Protein AF-A0A845DYH8-F1 (afdb_monomer)

Secondary structure (DSSP, 8-state):
-THHHHHHHHHHHHHHHHHHHHHHHHHHHHHHHHH--GGGHHHHHHHHHHHHHHHHHHHHHTT-HHHHHHHHHHHHHHHHHHHHHHH-

Structure (mmCIF, N/CA/C/O backbone):
data_AF-A0A845DYH8-F1
#
_entry.id   AF-A0A845DYH8-F1
#
loop_
_atom_site.group_PDB
_atom_site.id
_atom_site.type_symbol
_atom_site.label_atom_id
_atom_site.label_alt_id
_atom_site.label_comp_id
_atom_site.label_asym_id
_atom_site.label_entity_id
_atom_site.label_seq_id
_atom_site.pdbx_PDB_ins_code
_atom_site.Cartn_x
_atom_site.Cartn_y
_atom_site.Cartn_z
_atom_site.occupancy
_atom_site.B_iso_or_equiv
_atom_site.a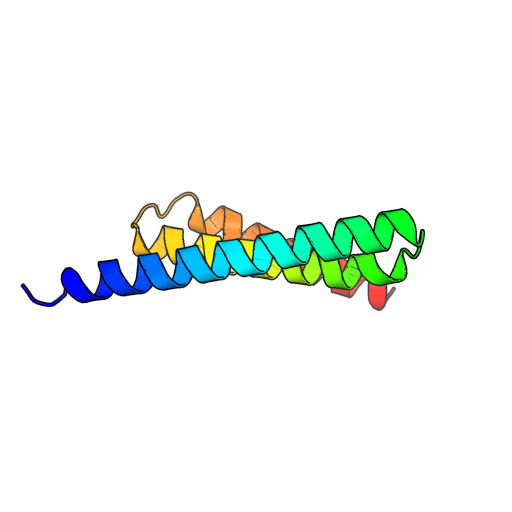uth_seq_id
_atom_site.auth_comp_id
_atom_site.auth_asym_id
_atom_site.auth_atom_id
_atom_site.pdbx_PDB_model_num
ATOM 1 N N . MET A 1 1 ? -22.356 5.554 23.930 1.00 53.03 1 MET A N 1
ATOM 2 C CA . MET A 1 1 ? -21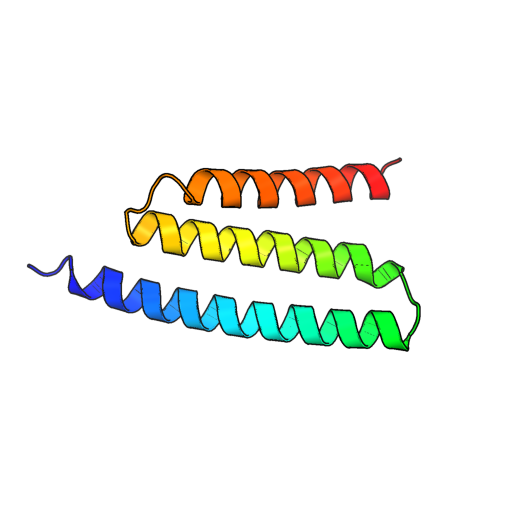.599 4.388 23.416 1.00 53.03 1 MET A CA 1
ATOM 3 C C . MET A 1 1 ? -21.573 4.350 21.875 1.00 53.03 1 MET A C 1
ATOM 5 O O . MET A 1 1 ? -21.317 3.298 21.310 1.00 53.03 1 MET A O 1
ATOM 9 N N . GLU A 1 2 ? -21.725 5.497 21.195 1.00 56.03 2 GLU A N 1
ATOM 10 C CA . GLU A 1 2 ? -21.795 5.611 19.721 1.00 56.03 2 GLU A CA 1
ATOM 11 C C . GLU A 1 2 ? -20.444 5.364 19.014 1.00 56.03 2 GLU A C 1
ATOM 13 O O . GLU A 1 2 ? -20.366 4.664 18.004 1.00 56.03 2 GLU A O 1
ATOM 18 N N . TRP A 1 3 ? -19.354 5.856 19.620 1.00 55.12 3 TRP A N 1
ATOM 19 C CA . TRP A 1 3 ? -17.991 5.895 19.064 1.00 55.12 3 TRP A CA 1
ATOM 20 C C . TRP A 1 3 ? -17.364 4.536 18.707 1.00 55.12 3 TRP A C 1
ATOM 22 O O . TRP A 1 3 ? -16.361 4.492 18.001 1.00 55.12 3 TRP A O 1
ATOM 32 N N . ARG A 1 4 ? -17.905 3.414 19.207 1.00 57.41 4 ARG A N 1
ATOM 33 C CA . ARG A 1 4 ? -17.379 2.064 18.920 1.00 57.41 4 ARG A CA 1
ATOM 34 C C . ARG A 1 4 ? -17.972 1.448 17.645 1.00 57.41 4 ARG A C 1
ATOM 36 O O . ARG A 1 4 ? -17.388 0.511 17.112 1.00 57.41 4 ARG A O 1
ATOM 43 N N . SER A 1 5 ? -19.105 1.957 17.155 1.00 60.19 5 SER A N 1
ATOM 44 C CA . SER A 1 5 ? -19.738 1.440 15.932 1.00 60.19 5 SER A CA 1
ATOM 45 C C . SER A 1 5 ? -19.075 1.983 14.658 1.00 60.19 5 SER A C 1
ATOM 47 O O . SER A 1 5 ? -18.839 1.225 13.716 1.00 60.19 5 SER A O 1
ATOM 49 N N . GLU A 1 6 ? -18.682 3.262 14.656 1.00 64.50 6 GLU A N 1
ATOM 50 C CA . GLU A 1 6 ? -18.070 3.923 13.496 1.00 64.50 6 GLU A CA 1
ATOM 51 C C . GLU A 1 6 ? -16.671 3.389 13.167 1.00 64.50 6 GLU A C 1
ATOM 53 O O . GLU A 1 6 ? -16.348 3.188 11.995 1.00 64.50 6 GLU A O 1
ATOM 58 N N . THR A 1 7 ? -15.854 3.090 14.181 1.00 70.75 7 THR A N 1
ATOM 59 C CA . THR A 1 7 ? -14.504 2.530 13.978 1.00 70.75 7 THR A CA 1
ATOM 60 C C . THR A 1 7 ? -14.550 1.129 13.371 1.00 70.75 7 THR A C 1
ATOM 62 O O . THR A 1 7 ? -13.723 0.774 12.534 1.00 70.75 7 THR A O 1
ATOM 65 N N . GLY A 1 8 ? -15.565 0.331 13.719 1.00 71.25 8 GLY A N 1
ATOM 66 C CA . GLY A 1 8 ? -15.778 -0.985 13.115 1.00 71.25 8 GLY A CA 1
ATOM 67 C C . GLY A 1 8 ? -16.114 -0.906 11.623 1.00 71.25 8 GLY A C 1
ATOM 68 O O . GLY A 1 8 ? -15.645 -1.728 10.837 1.00 71.25 8 GLY A O 1
ATOM 69 N N . LEU A 1 9 ? -16.897 0.093 11.211 1.00 78.88 9 LEU A N 1
ATOM 70 C CA . LEU A 1 9 ? -17.297 0.295 9.814 1.00 78.88 9 LEU A CA 1
ATOM 71 C C . LEU A 1 9 ? -16.124 0.793 8.959 1.00 78.88 9 LEU A C 1
ATOM 73 O O . LEU A 1 9 ? -15.882 0.267 7.871 1.00 78.88 9 LEU A O 1
ATOM 77 N N . ARG A 1 10 ? -15.343 1.734 9.496 1.00 79.38 10 ARG A N 1
ATOM 78 C CA . ARG A 1 10 ? -14.110 2.242 8.886 1.00 79.38 10 ARG A CA 1
ATOM 79 C C . ARG A 1 10 ? -13.095 1.127 8.639 1.00 79.38 10 ARG A C 1
ATOM 81 O O . ARG A 1 10 ? -12.699 0.921 7.496 1.00 79.38 10 ARG A O 1
ATOM 88 N N . LEU A 1 11 ? -12.784 0.310 9.645 1.00 79.50 11 LEU A N 1
ATOM 89 C CA . LEU A 1 11 ? -11.858 -0.823 9.503 1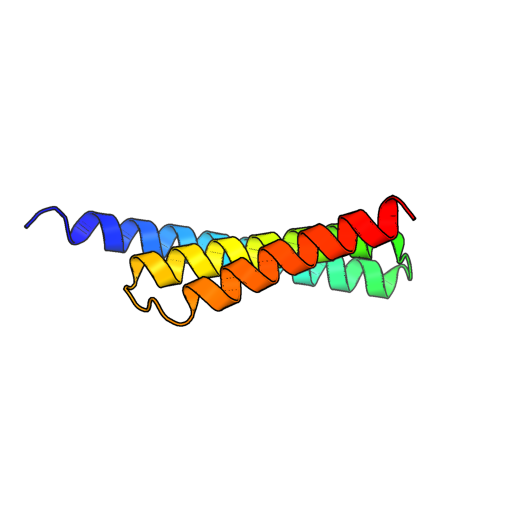.00 79.50 11 LEU A CA 1
ATOM 90 C C . LEU A 1 11 ? -12.260 -1.800 8.387 1.00 79.50 11 LEU A C 1
ATOM 92 O O . LEU A 1 11 ? -11.404 -2.279 7.636 1.00 79.50 11 LEU A O 1
ATOM 96 N N . ARG A 1 12 ? -13.562 -2.081 8.240 1.00 82.88 12 ARG A N 1
ATOM 97 C CA . ARG A 1 12 ? -14.073 -2.939 7.158 1.00 82.88 12 ARG A CA 1
ATOM 98 C C . ARG A 1 12 ? -13.835 -2.307 5.788 1.00 82.88 12 ARG A C 1
ATOM 100 O O . ARG A 1 12 ? -13.361 -2.998 4.890 1.00 82.88 12 ARG A O 1
ATOM 107 N N . ILE A 1 13 ? -14.092 -1.007 5.646 1.00 85.94 13 ILE A N 1
ATOM 108 C CA . ILE A 1 13 ? -13.850 -0.263 4.402 1.00 85.94 13 ILE A CA 1
ATOM 109 C C . ILE A 1 13 ? -12.354 -0.266 4.055 1.00 85.94 13 ILE A C 1
ATOM 111 O O . ILE A 1 13 ? -11.994 -0.623 2.934 1.00 85.94 13 ILE A O 1
ATOM 115 N N . LEU A 1 14 ? -11.470 0.042 5.011 1.00 85.94 14 LEU A N 1
ATOM 116 C CA . LEU A 1 14 ? -10.023 0.026 4.770 1.00 85.94 14 LEU A CA 1
ATOM 117 C C . LEU A 1 14 ? -9.504 -1.376 4.408 1.00 85.94 14 LEU A C 1
ATOM 119 O O . LEU A 1 14 ? -8.627 -1.508 3.556 1.00 85.94 14 LEU A O 1
ATOM 123 N N . THR A 1 15 ? -10.061 -2.432 5.007 1.00 84.31 15 THR A N 1
ATOM 124 C CA . THR A 1 15 ? -9.690 -3.821 4.687 1.00 84.31 15 THR A CA 1
ATOM 125 C C . THR A 1 15 ? -10.079 -4.194 3.253 1.00 84.31 15 THR A C 1
ATOM 127 O O . THR A 1 15 ? -9.291 -4.826 2.549 1.00 84.31 15 THR A O 1
ATOM 130 N N . ILE A 1 16 ? -11.257 -3.762 2.790 1.00 89.25 16 ILE A N 1
ATOM 131 C CA . ILE A 1 16 ? -11.701 -3.958 1.401 1.00 89.25 16 ILE A CA 1
ATOM 132 C C . ILE A 1 16 ? -10.790 -3.189 0.437 1.00 89.25 16 ILE A C 1
ATOM 134 O O . ILE A 1 16 ? -10.331 -3.748 -0.556 1.00 89.25 16 ILE A O 1
ATOM 138 N N . ILE A 1 17 ? -10.467 -1.933 0.757 1.00 88.50 17 ILE A N 1
ATOM 139 C CA . ILE A 1 17 ? -9.559 -1.102 -0.044 1.00 88.50 17 ILE A CA 1
ATOM 140 C C . ILE A 1 17 ? -8.174 -1.756 -0.146 1.00 88.50 17 ILE A C 1
ATOM 142 O O . ILE A 1 17 ? -7.638 -1.883 -1.246 1.00 88.50 17 ILE A O 1
ATOM 146 N N . ARG A 1 18 ? -7.618 -2.247 0.970 1.00 87.25 18 ARG A N 1
ATOM 147 C CA . ARG A 1 18 ? -6.345 -2.985 0.987 1.00 87.25 18 ARG A CA 1
ATOM 148 C C . ARG A 1 18 ? -6.382 -4.204 0.065 1.00 87.25 18 ARG A C 1
ATOM 150 O O . ARG A 1 18 ? -5.410 -4.449 -0.646 1.00 87.25 18 ARG A O 1
ATOM 157 N N . PHE A 1 19 ? -7.483 -4.955 0.070 1.00 89.06 19 PHE A N 1
ATOM 158 C CA . PHE A 1 19 ? -7.642 -6.125 -0.791 1.00 89.06 19 PHE A CA 1
ATOM 159 C C . PHE A 1 19 ? -7.652 -5.744 -2.278 1.00 89.06 19 PHE A C 1
ATOM 161 O O . PHE A 1 19 ? -6.921 -6.342 -3.063 1.00 89.06 19 PHE A O 1
ATOM 168 N N . ILE A 1 20 ? -8.403 -4.703 -2.653 1.00 91.69 20 ILE A N 1
ATOM 169 C CA . ILE A 1 20 ? -8.475 -4.207 -4.038 1.00 91.69 20 ILE A CA 1
ATOM 170 C C . ILE A 1 20 ? -7.102 -3.721 -4.521 1.00 91.69 20 ILE A C 1
ATOM 172 O O . ILE A 1 20 ? -6.666 -4.093 -5.609 1.00 91.69 20 ILE A O 1
ATOM 176 N N . ILE A 1 21 ? -6.390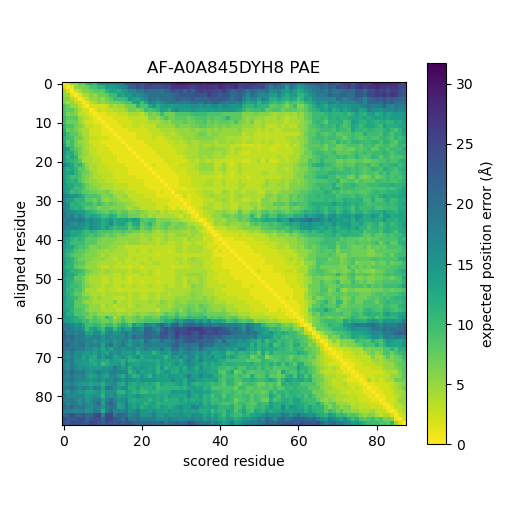 -2.936 -3.703 1.00 87.44 21 ILE A N 1
ATOM 177 C CA . ILE A 1 21 ? -5.045 -2.446 -4.045 1.00 87.44 21 ILE A CA 1
ATOM 178 C C . ILE A 1 21 ? -4.074 -3.620 -4.199 1.00 87.44 21 ILE A C 1
ATOM 180 O O . ILE A 1 21 ? -3.299 -3.647 -5.149 1.00 87.44 21 ILE A O 1
ATOM 184 N N . GLY A 1 22 ? -4.129 -4.615 -3.308 1.00 87.00 22 GLY A N 1
ATOM 185 C CA . GLY A 1 22 ? -3.278 -5.803 -3.405 1.00 87.00 22 GLY A CA 1
ATOM 186 C C . GLY A 1 22 ? -3.503 -6.577 -4.704 1.00 87.00 22 GLY A C 1
ATOM 187 O O . GLY A 1 22 ? -2.547 -6.987 -5.356 1.00 87.00 22 GLY A O 1
ATOM 188 N N . LEU A 1 23 ? -4.761 -6.710 -5.123 1.00 91.94 23 LEU A N 1
ATOM 189 C CA . LEU A 1 23 ? -5.132 -7.384 -6.367 1.00 91.94 23 LEU A CA 1
ATOM 190 C C . LEU A 1 23 ? -4.617 -6.620 -7.602 1.00 91.94 23 LEU A C 1
ATOM 192 O O . LEU A 1 23 ? -4.113 -7.236 -8.545 1.00 91.94 23 LEU A O 1
ATOM 196 N N . LEU A 1 24 ? -4.655 -5.284 -7.566 1.00 89.62 24 LEU A N 1
ATOM 197 C CA . LEU A 1 24 ? -4.061 -4.428 -8.598 1.00 89.62 24 LEU A CA 1
ATOM 198 C C . LEU A 1 24 ? -2.535 -4.570 -8.658 1.00 89.62 24 LEU A C 1
ATOM 200 O O . LEU A 1 24 ? -1.993 -4.727 -9.749 1.00 89.62 24 LEU A O 1
ATOM 204 N N . VAL A 1 25 ? -1.849 -4.589 -7.509 1.00 86.81 25 VAL A N 1
ATOM 205 C CA . VAL A 1 25 ? -0.389 -4.787 -7.437 1.00 86.81 25 VAL A CA 1
ATOM 206 C C . VAL A 1 25 ? 0.015 -6.128 -8.049 1.00 86.81 25 VAL A C 1
ATOM 208 O O . VAL A 1 25 ? 0.943 -6.175 -8.853 1.00 86.81 25 VAL A O 1
ATOM 211 N N . ILE A 1 26 ? -0.696 -7.209 -7.716 1.00 88.81 26 ILE A N 1
ATOM 212 C CA . ILE A 1 26 ? -0.418 -8.545 -8.266 1.00 88.81 26 ILE A CA 1
ATOM 213 C C . ILE A 1 26 ? -0.646 -8.563 -9.781 1.00 88.81 26 ILE A C 1
ATOM 215 O O . ILE A 1 26 ? 0.170 -9.109 -10.520 1.00 88.81 26 ILE A O 1
ATOM 219 N N . SER A 1 27 ? -1.716 -7.922 -10.254 1.00 89.56 27 SER A N 1
ATOM 220 C CA . SER A 1 27 ? -2.031 -7.846 -11.685 1.00 89.56 27 SER A CA 1
ATOM 221 C C . SER A 1 27 ? -0.975 -7.052 -12.464 1.00 89.56 27 SER A C 1
ATOM 223 O O . SER A 1 27 ? -0.520 -7.506 -13.512 1.00 89.56 27 SER A O 1
ATOM 225 N N . LEU A 1 28 ? -0.527 -5.906 -11.934 1.00 84.88 28 LEU A N 1
ATOM 226 C CA . LEU A 1 28 ? 0.567 -5.121 -12.520 1.00 84.88 28 LEU A CA 1
ATOM 227 C C . LEU A 1 28 ? 1.894 -5.886 -12.499 1.00 84.88 28 LEU A C 1
ATOM 229 O O . LEU A 1 28 ? 2.656 -5.801 -13.458 1.00 84.88 28 LEU A O 1
ATOM 233 N N . SER A 1 29 ? 2.162 -6.640 -11.432 1.00 84.00 29 SER A N 1
ATOM 234 C CA . SER A 1 29 ? 3.361 -7.474 -11.328 1.00 84.00 29 SER A CA 1
ATOM 235 C C . SER A 1 29 ? 3.361 -8.598 -12.354 1.00 84.00 29 SER A C 1
ATOM 237 O O . SER A 1 29 ? 4.364 -8.783 -13.041 1.00 84.00 29 SER A O 1
ATOM 239 N N . GLY A 1 30 ? 2.226 -9.277 -12.539 1.00 87.56 30 GLY A N 1
ATOM 240 C CA . GLY A 1 30 ? 2.063 -10.269 -13.598 1.00 87.56 30 GLY A CA 1
ATOM 241 C C . GLY A 1 30 ? 2.255 -9.664 -14.990 1.00 87.56 30 GLY A C 1
ATOM 242 O O . GLY A 1 30 ? 2.974 -10.227 -15.810 1.00 87.56 30 GLY A O 1
ATOM 243 N N . TYR A 1 31 ? 1.682 -8.483 -15.236 1.00 85.88 31 TYR A N 1
ATOM 244 C CA . TYR A 1 31 ? 1.828 -7.780 -16.511 1.00 85.88 31 TYR A CA 1
ATOM 245 C C . TYR A 1 31 ? 3.275 -7.341 -16.783 1.00 85.88 31 TYR A C 1
ATOM 247 O O . TYR A 1 31 ? 3.778 -7.520 -17.893 1.00 85.88 31 TYR A O 1
ATOM 255 N N . GLY A 1 32 ? 3.967 -6.805 -15.774 1.00 83.44 32 GLY A N 1
ATOM 256 C CA . GLY A 1 32 ? 5.361 -6.385 -15.905 1.00 83.44 32 GLY A CA 1
ATOM 257 C C . GLY A 1 32 ? 6.330 -7.544 -16.089 1.00 83.44 32 GLY A C 1
ATOM 258 O O . GLY A 1 32 ? 7.265 -7.421 -16.873 1.00 83.44 32 GLY A O 1
ATOM 259 N N . LEU A 1 33 ? 6.072 -8.684 -15.444 1.00 83.19 33 LEU A N 1
ATOM 260 C CA . LEU A 1 33 ? 6.866 -9.893 -15.647 1.00 83.19 33 LEU A CA 1
ATOM 261 C C . LEU A 1 33 ? 6.652 -10.484 -17.046 1.00 83.19 33 LEU A C 1
ATOM 263 O O . LEU A 1 33 ? 7.604 -10.933 -17.670 1.00 83.19 33 LEU A O 1
ATOM 267 N N . TRP A 1 34 ? 5.414 -10.456 -17.546 1.00 88.00 34 TRP A N 1
ATOM 268 C CA . TRP A 1 34 ? 5.085 -10.959 -18.880 1.00 88.00 34 TRP A CA 1
ATOM 269 C C . TRP A 1 34 ? 5.664 -10.096 -20.005 1.00 88.00 34 TRP A C 1
ATOM 271 O O . TRP A 1 34 ? 6.090 -10.614 -21.032 1.00 88.00 34 TRP A O 1
ATOM 281 N N . THR A 1 35 ? 5.653 -8.776 -19.825 1.00 84.81 35 THR A N 1
ATOM 282 C CA . THR A 1 35 ? 6.065 -7.815 -20.863 1.00 84.81 35 THR A CA 1
ATOM 283 C C . THR A 1 35 ? 7.561 -7.488 -20.789 1.00 84.81 35 THR A C 1
ATOM 285 O O . THR A 1 35 ? 8.068 -6.781 -21.654 1.00 84.81 35 THR A O 1
ATOM 288 N N . GLU A 1 36 ? 8.256 -7.947 -19.739 1.00 81.38 36 GLU A N 1
ATOM 289 C CA . GLU A 1 36 ? 9.646 -7.588 -19.403 1.00 81.38 36 GLU A CA 1
ATOM 290 C C . GLU A 1 36 ? 9.895 -6.063 -19.357 1.00 81.38 36 GLU A C 1
ATOM 292 O O . GLU A 1 36 ? 11.033 -5.592 -19.404 1.00 81.38 36 GLU A O 1
ATOM 297 N N . ASP A 1 37 ? 8.827 -5.260 -19.243 1.00 77.94 37 ASP A N 1
ATOM 298 C CA . ASP A 1 37 ? 8.923 -3.805 -19.249 1.00 77.94 37 ASP A CA 1
ATOM 299 C C . ASP A 1 37 ? 9.094 -3.282 -17.821 1.00 77.94 37 ASP A C 1
ATOM 301 O O . ASP A 1 37 ? 8.157 -3.070 -17.045 1.00 77.94 37 ASP A O 1
ATOM 305 N N . PHE A 1 38 ? 10.347 -3.034 -17.471 1.00 73.69 38 PHE A N 1
ATOM 306 C CA . PHE A 1 38 ? 10.732 -2.485 -16.179 1.00 73.69 38 PHE A CA 1
ATOM 307 C C . PHE A 1 38 ? 10.252 -1.042 -15.955 1.00 73.69 38 PHE A C 1
ATOM 309 O O . PHE A 1 38 ? 10.302 -0.561 -14.826 1.00 73.69 38 PHE A O 1
ATOM 316 N N . ARG A 1 39 ? 9.689 -0.353 -16.960 1.00 79.44 39 ARG A N 1
ATOM 317 C CA . ARG A 1 39 ? 9.064 0.973 -16.772 1.00 79.44 39 ARG A CA 1
ATOM 318 C C . ARG A 1 39 ? 7.818 0.931 -15.888 1.00 79.44 39 ARG A C 1
ATOM 320 O O . ARG A 1 39 ? 7.374 1.971 -15.409 1.00 79.44 39 ARG A O 1
ATOM 327 N N . ILE A 1 40 ? 7.274 -0.259 -15.630 1.00 79.56 40 ILE A N 1
ATOM 328 C CA . ILE A 1 40 ? 6.096 -0.469 -14.782 1.00 79.56 40 ILE A CA 1
ATOM 329 C C . ILE A 1 40 ? 6.488 -0.614 -13.293 1.00 79.56 40 ILE A C 1
ATOM 331 O O . ILE A 1 40 ? 5.651 -0.424 -12.409 1.00 79.56 40 ILE A O 1
ATOM 335 N N . LEU A 1 41 ? 7.768 -0.881 -12.984 1.00 80.19 41 LEU A N 1
ATOM 336 C CA . LEU A 1 41 ? 8.308 -0.931 -11.612 1.00 80.19 41 LEU A CA 1
ATOM 337 C C . LEU A 1 41 ? 7.987 0.301 -10.760 1.00 80.19 41 LEU A C 1
ATOM 339 O O . LEU A 1 41 ? 7.513 0.106 -9.640 1.00 80.19 41 LEU A O 1
ATOM 343 N N . PRO A 1 42 ? 8.204 1.550 -11.226 1.00 79.88 42 PRO A N 1
ATOM 344 C CA . PRO A 1 42 ? 7.907 2.719 -10.410 1.00 79.88 42 PRO A CA 1
ATOM 345 C C . PRO A 1 42 ? 6.425 2.804 -10.030 1.00 79.88 42 PRO A C 1
ATOM 347 O O . PRO A 1 42 ? 6.099 3.126 -8.889 1.00 79.88 42 PRO A O 1
ATOM 350 N N . PHE A 1 43 ? 5.526 2.427 -10.942 1.00 80.62 43 PHE A N 1
ATOM 351 C CA . PHE A 1 43 ? 4.087 2.376 -10.677 1.00 80.62 43 PHE A CA 1
ATOM 352 C C . PHE A 1 43 ? 3.715 1.263 -9.686 1.00 80.62 43 PHE A C 1
ATOM 354 O O . PHE A 1 43 ? 2.904 1.492 -8.787 1.00 80.62 43 PHE A O 1
ATOM 361 N N . MET A 1 44 ? 4.338 0.083 -9.793 1.00 82.88 44 MET A N 1
ATOM 362 C CA . MET A 1 44 ? 4.172 -1.002 -8.816 1.00 82.88 44 MET A CA 1
ATOM 363 C C . MET A 1 44 ? 4.630 -0.591 -7.418 1.00 82.88 44 MET A C 1
ATOM 365 O O . MET A 1 44 ? 3.908 -0.800 -6.445 1.00 82.88 44 MET A O 1
ATOM 369 N N . LEU A 1 45 ? 5.811 0.017 -7.314 1.00 82.38 45 LEU A N 1
ATOM 370 C CA . LEU A 1 45 ? 6.364 0.507 -6.055 1.00 82.38 45 LEU A CA 1
ATOM 371 C C . LEU A 1 45 ? 5.453 1.571 -5.433 1.00 82.38 45 LEU A C 1
ATOM 373 O O . LEU A 1 45 ? 5.151 1.497 -4.245 1.00 82.38 45 LEU A O 1
ATOM 377 N N . LEU A 1 46 ? 4.920 2.499 -6.230 1.00 82.94 46 LEU A N 1
ATOM 378 C CA . LEU A 1 46 ? 3.978 3.511 -5.749 1.00 82.94 46 LEU A CA 1
ATOM 379 C C . LEU A 1 46 ? 2.694 2.866 -5.191 1.00 82.94 46 LEU A C 1
ATOM 381 O O . LEU A 1 46 ? 2.260 3.209 -4.088 1.00 82.94 46 LEU A O 1
ATOM 385 N N . MET A 1 47 ? 2.134 1.865 -5.882 1.00 83.88 47 MET A N 1
ATOM 386 C CA . MET A 1 47 ? 0.988 1.102 -5.370 1.00 83.88 47 MET A CA 1
ATOM 387 C C . MET A 1 47 ? 1.309 0.321 -4.088 1.00 83.88 47 MET A C 1
ATOM 389 O O . MET A 1 47 ? 0.472 0.253 -3.188 1.00 83.88 47 MET A O 1
ATOM 393 N N . ILE A 1 48 ? 2.518 -0.230 -3.966 1.00 84.56 48 ILE A N 1
ATOM 394 C CA . ILE A 1 48 ? 2.992 -0.908 -2.751 1.00 84.56 48 ILE A CA 1
ATOM 395 C C . ILE A 1 48 ? 3.118 0.080 -1.584 1.00 84.56 48 ILE A C 1
ATOM 397 O O . ILE A 1 48 ? 2.662 -0.216 -0.479 1.00 84.56 48 ILE A O 1
ATOM 401 N N . GLY A 1 49 ? 3.676 1.271 -1.816 1.00 84.62 49 GLY A N 1
ATOM 402 C CA . GLY A 1 49 ? 3.739 2.339 -0.816 1.00 84.62 49 GLY A CA 1
ATOM 403 C C . GLY A 1 49 ? 2.346 2.759 -0.341 1.00 84.62 49 GLY A C 1
ATOM 404 O O . GLY A 1 49 ? 2.107 2.879 0.861 1.00 84.62 49 GLY A O 1
ATOM 405 N N . PHE A 1 50 ? 1.391 2.880 -1.267 1.00 83.62 50 PHE A N 1
ATOM 406 C CA . PHE A 1 50 ? -0.006 3.169 -0.940 1.00 83.62 50 PHE A CA 1
ATOM 407 C C . PHE A 1 50 ? -0.673 2.034 -0.145 1.00 83.62 50 PHE A C 1
ATOM 409 O O . PHE A 1 50 ? -1.386 2.286 0.828 1.00 83.62 50 PHE A O 1
ATOM 416 N N . LEU A 1 51 ? -0.395 0.773 -0.486 1.00 84.69 51 LEU A N 1
ATOM 417 C CA . LEU A 1 51 ? -0.870 -0.390 0.268 1.00 84.69 51 LEU A CA 1
ATOM 418 C C . LEU A 1 51 ? -0.325 -0.398 1.704 1.00 84.69 51 LEU A C 1
ATOM 420 O O . LEU A 1 51 ? -1.064 -0.701 2.648 1.00 84.69 51 LEU A O 1
ATOM 424 N N . MET A 1 52 ? 0.942 -0.023 1.890 1.00 82.81 52 MET A N 1
ATOM 425 C CA . MET A 1 52 ? 1.538 0.128 3.219 1.00 82.81 52 MET A CA 1
ATOM 426 C C . MET A 1 52 ? 0.947 1.313 3.984 1.00 82.81 52 MET A C 1
ATOM 428 O O . MET A 1 52 ? 0.671 1.170 5.171 1.00 82.81 52 MET A O 1
ATOM 432 N N . PHE A 1 53 ? 0.625 2.423 3.319 1.00 82.94 53 PHE A N 1
ATOM 433 C CA . PHE A 1 53 ? -0.084 3.546 3.936 1.00 82.94 53 PHE A CA 1
ATOM 434 C C . PHE A 1 53 ? -1.477 3.147 4.455 1.00 82.94 53 PHE A C 1
ATOM 436 O O . PHE A 1 53 ? -1.799 3.391 5.619 1.00 82.94 53 PHE A O 1
ATOM 443 N N . VAL A 1 54 ? -2.283 2.451 3.640 1.00 84.00 54 VAL A N 1
ATOM 444 C CA . VAL A 1 54 ? -3.600 1.925 4.058 1.00 84.00 54 VAL A CA 1
ATOM 445 C C . VAL A 1 54 ? -3.460 0.939 5.218 1.00 84.00 54 VAL A C 1
ATOM 447 O O . VAL A 1 54 ? -4.240 0.988 6.166 1.00 84.00 54 VAL A O 1
ATOM 450 N N . THR A 1 55 ? -2.437 0.084 5.186 1.00 82.88 55 THR A N 1
ATOM 451 C CA . THR A 1 55 ? -2.150 -0.853 6.283 1.00 82.88 55 THR A CA 1
ATOM 452 C C . THR A 1 55 ? -1.769 -0.114 7.568 1.00 82.88 55 THR A C 1
ATOM 454 O O . THR A 1 55 ? -2.284 -0.439 8.634 1.00 82.88 55 THR A O 1
ATOM 457 N N . GLY A 1 56 ? -0.958 0.943 7.471 1.00 81.00 56 GLY A N 1
ATOM 458 C CA . GLY A 1 56 ? -0.629 1.820 8.591 1.00 81.00 56 GLY A CA 1
ATOM 459 C C . GLY A 1 56 ? -1.868 2.469 9.213 1.00 81.00 56 GLY A C 1
ATOM 460 O O . GLY A 1 56 ? -2.002 2.446 10.435 1.00 81.00 56 GLY A O 1
ATOM 461 N N . MET A 1 57 ? -2.802 2.974 8.396 1.00 80.31 57 MET A N 1
ATOM 462 C CA . MET A 1 57 ? -4.069 3.552 8.874 1.00 80.31 57 MET A CA 1
ATOM 463 C C . MET A 1 57 ? -4.943 2.530 9.616 1.00 80.31 57 MET A C 1
ATOM 465 O O . MET A 1 57 ? -5.456 2.844 10.690 1.00 80.31 57 MET A O 1
ATOM 469 N N . ILE A 1 58 ? -5.068 1.304 9.088 1.00 79.56 58 ILE A N 1
ATOM 470 C CA . ILE A 1 58 ? -5.786 0.201 9.756 1.00 79.56 58 ILE A CA 1
ATOM 471 C C . ILE A 1 58 ? -5.178 -0.070 11.136 1.00 79.56 58 ILE A C 1
ATOM 473 O O . ILE A 1 58 ? -5.899 -0.231 12.116 1.00 79.56 58 ILE A O 1
ATOM 477 N N . GLU A 1 59 ? -3.850 -0.099 11.227 1.00 75.69 59 GLU A N 1
ATOM 478 C CA . GLU A 1 59 ? -3.129 -0.408 12.461 1.00 75.69 59 GLU A CA 1
ATOM 479 C C . GLU A 1 59 ? -3.265 0.705 13.525 1.00 75.69 59 GLU A C 1
ATOM 481 O O . GLU A 1 59 ? -3.434 0.404 14.713 1.00 75.69 59 GLU A O 1
ATOM 486 N N . ILE A 1 60 ? -3.274 1.982 13.099 1.00 77.00 60 ILE A N 1
ATOM 487 C CA . ILE A 1 60 ? -3.532 3.148 13.971 1.00 77.00 60 ILE A CA 1
ATOM 488 C C . ILE A 1 60 ? -4.940 3.046 14.561 1.00 77.00 60 ILE A C 1
ATOM 490 O O . ILE A 1 60 ? -5.131 3.205 15.769 1.00 77.00 60 ILE A O 1
ATOM 494 N N . GLU A 1 61 ? -5.927 2.743 13.718 1.00 71.06 61 GLU A N 1
ATOM 495 C CA . GLU A 1 61 ? -7.323 2.609 14.133 1.00 71.06 61 GLU A CA 1
ATOM 496 C C . GLU A 1 61 ? -7.532 1.401 15.063 1.00 71.06 61 GLU A C 1
ATOM 498 O O . GLU A 1 61 ? -8.322 1.463 16.008 1.00 71.06 61 GLU A O 1
ATOM 503 N N . ASN A 1 62 ? -6.737 0.341 14.889 1.00 71.62 62 ASN A N 1
ATOM 504 C CA . ASN A 1 62 ? -6.740 -0.847 15.743 1.00 71.62 62 ASN A CA 1
ATOM 505 C C . ASN A 1 62 ? -5.923 -0.686 17.049 1.00 71.62 62 ASN A C 1
ATOM 507 O O . ASN A 1 62 ? -5.732 -1.657 17.782 1.00 71.62 62 ASN A O 1
ATOM 511 N N . ARG A 1 63 ? -5.426 0.529 17.354 1.00 66.69 63 ARG A N 1
ATOM 512 C CA . ARG A 1 63 ? -4.587 0.876 18.526 1.00 66.69 63 ARG A CA 1
ATOM 513 C C . ARG A 1 63 ? -3.317 0.024 18.697 1.00 66.69 63 ARG A C 1
ATOM 515 O O . ARG A 1 63 ? -2.751 -0.030 19.789 1.00 66.69 63 ARG A O 1
ATOM 522 N N . ARG A 1 64 ? -2.814 -0.604 17.632 1.00 61.28 64 ARG A N 1
ATOM 523 C CA . ARG A 1 64 ? -1.553 -1.366 17.634 1.00 61.28 64 ARG A CA 1
ATOM 524 C C . ARG A 1 64 ? -0.400 -0.470 17.169 1.00 61.28 64 ARG A C 1
ATOM 526 O O . ARG A 1 64 ? 0.233 -0.692 16.144 1.00 61.28 64 ARG A O 1
ATOM 533 N N . GLY A 1 65 ? -0.120 0.574 17.950 1.00 53.06 65 GLY A N 1
ATOM 534 C CA . GLY A 1 65 ? 0.741 1.699 17.549 1.00 53.06 65 GLY A CA 1
ATOM 535 C C . GLY A 1 65 ? 2.198 1.376 17.174 1.00 53.06 65 GLY A C 1
ATOM 536 O O . GLY A 1 65 ? 2.863 2.227 16.592 1.00 53.06 65 GLY A O 1
ATOM 537 N N . ALA A 1 66 ? 2.706 0.171 17.453 1.00 56.66 66 ALA A N 1
ATOM 538 C CA . ALA A 1 66 ? 4.089 -0.201 17.140 1.00 56.66 66 ALA A CA 1
ATOM 539 C C . ALA A 1 66 ? 4.323 -0.490 15.642 1.00 56.66 66 ALA A C 1
ATOM 541 O O . ALA A 1 66 ? 5.372 -0.138 15.107 1.00 56.66 66 ALA A O 1
ATOM 542 N N . TYR A 1 67 ? 3.348 -1.083 14.943 1.00 57.59 67 TYR A N 1
ATOM 543 C CA . TYR A 1 67 ? 3.506 -1.459 13.530 1.00 57.59 67 TYR A CA 1
ATOM 544 C C . TYR A 1 67 ? 3.131 -0.324 12.561 1.00 57.59 67 TYR A C 1
ATOM 546 O O . TYR A 1 67 ? 3.613 -0.294 11.430 1.00 57.59 67 TYR A O 1
ATOM 554 N N . SER A 1 68 ? 2.360 0.675 13.010 1.00 57.50 68 SER A N 1
ATOM 555 C CA . SER A 1 68 ? 2.025 1.863 12.207 1.00 57.50 68 SER A CA 1
ATOM 556 C C . SER A 1 68 ? 3.249 2.663 11.776 1.00 57.50 68 SER A C 1
ATOM 558 O O . SER A 1 68 ? 3.296 3.149 10.649 1.00 57.50 68 SER A O 1
ATOM 560 N N . ILE A 1 69 ? 4.250 2.783 12.653 1.00 61.81 69 ILE A N 1
ATOM 561 C CA . ILE A 1 69 ? 5.476 3.546 12.383 1.00 61.81 69 ILE A CA 1
ATOM 562 C C . ILE A 1 69 ? 6.301 2.857 11.290 1.00 61.81 69 ILE A C 1
ATOM 564 O O . ILE A 1 69 ? 6.804 3.521 10.388 1.00 61.81 69 ILE A O 1
ATOM 568 N N . LEU A 1 70 ? 6.372 1.522 11.321 1.00 65.00 70 LEU A N 1
ATOM 569 C CA . LEU A 1 70 ? 7.071 0.723 10.312 1.00 65.00 70 LEU A CA 1
ATOM 570 C C . LEU A 1 70 ? 6.417 0.848 8.933 1.00 65.00 70 LEU A C 1
ATOM 572 O O . LEU A 1 70 ? 7.121 1.011 7.937 1.00 65.00 70 LEU A O 1
ATOM 576 N N . HIS A 1 71 ? 5.083 0.836 8.877 1.00 66.75 71 HIS A N 1
ATOM 577 C CA . HIS A 1 71 ? 4.328 1.038 7.637 1.00 66.75 71 HIS A CA 1
ATOM 578 C C . HIS A 1 71 ? 4.484 2.453 7.063 1.00 66.75 71 HIS A C 1
ATOM 580 O O . HIS A 1 71 ? 4.569 2.628 5.849 1.00 66.75 71 HIS A O 1
ATOM 586 N N . PHE A 1 72 ? 4.577 3.465 7.927 1.00 69.69 72 PHE A N 1
ATOM 587 C CA . PHE A 1 72 ? 4.821 4.842 7.499 1.00 69.69 72 PHE A CA 1
ATOM 588 C C . PHE A 1 72 ? 6.248 5.031 6.966 1.00 69.69 72 PHE A C 1
ATOM 590 O O . PHE A 1 72 ? 6.447 5.635 5.915 1.00 69.69 72 PHE A O 1
ATOM 597 N N . LEU A 1 73 ? 7.245 4.462 7.653 1.00 70.31 73 LEU A N 1
ATOM 598 C CA . LEU A 1 73 ? 8.649 4.474 7.228 1.00 70.31 73 LEU A CA 1
ATOM 599 C C . LEU A 1 73 ? 8.853 3.795 5.875 1.00 70.31 73 LEU A C 1
ATOM 601 O O . LEU A 1 73 ? 9.585 4.309 5.034 1.00 70.31 73 LEU A O 1
ATOM 605 N N . THR A 1 74 ? 8.188 2.666 5.647 1.00 73.69 74 THR A N 1
ATOM 606 C CA . THR A 1 74 ? 8.263 1.958 4.366 1.00 73.69 74 THR A CA 1
ATOM 607 C C . THR A 1 74 ? 7.577 2.727 3.240 1.00 73.69 74 THR A C 1
ATOM 609 O O . THR A 1 74 ? 8.151 2.818 2.159 1.00 73.69 74 THR A O 1
ATOM 612 N N . ALA A 1 75 ? 6.415 3.347 3.475 1.00 74.00 75 ALA A N 1
ATOM 613 C CA . ALA A 1 75 ? 5.775 4.207 2.475 1.00 74.00 75 ALA A CA 1
ATOM 614 C C . A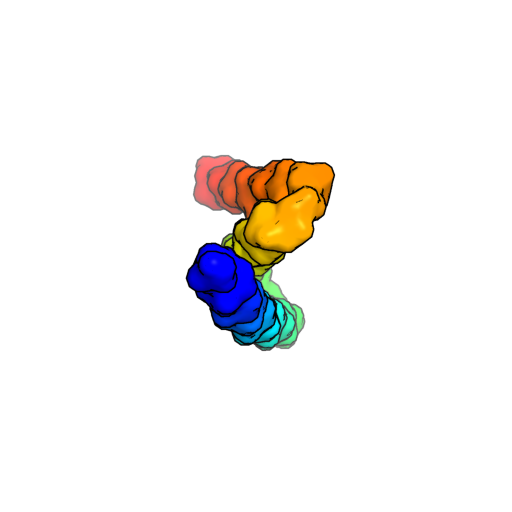LA A 1 75 ? 6.674 5.396 2.081 1.00 74.00 75 ALA A C 1
ATOM 616 O O . ALA A 1 75 ? 6.889 5.646 0.894 1.00 74.00 75 ALA A O 1
ATOM 617 N N . THR A 1 76 ? 7.267 6.076 3.067 1.00 73.69 76 THR A N 1
ATOM 618 C CA . THR A 1 76 ? 8.211 7.180 2.834 1.00 73.69 76 THR A CA 1
ATOM 619 C C . THR A 1 76 ? 9.474 6.706 2.114 1.00 73.69 76 THR A C 1
ATOM 621 O O . THR A 1 76 ? 9.922 7.355 1.173 1.00 73.69 76 THR A O 1
ATOM 624 N N . GLY A 1 77 ? 10.034 5.558 2.506 1.00 74.75 77 GLY A N 1
ATOM 625 C CA . GLY A 1 77 ? 11.229 4.991 1.877 1.00 74.75 77 GLY A CA 1
ATOM 626 C C . GLY A 1 77 ? 11.014 4.649 0.404 1.00 74.75 77 GLY A C 1
ATOM 627 O O . GLY A 1 77 ? 11.857 4.972 -0.430 1.00 74.75 77 GLY A O 1
ATOM 628 N N . VAL A 1 78 ? 9.858 4.074 0.064 1.00 75.00 78 VAL A N 1
ATOM 629 C CA . VAL A 1 78 ? 9.490 3.800 -1.332 1.00 75.00 78 VAL A CA 1
ATOM 630 C C . VAL A 1 78 ? 9.341 5.099 -2.128 1.00 75.00 78 VAL A C 1
ATOM 632 O O . VAL A 1 78 ? 9.809 5.176 -3.261 1.00 75.00 78 VAL A O 1
ATOM 635 N N . PHE A 1 79 ? 8.763 6.145 -1.534 1.00 71.38 79 PHE A N 1
ATOM 636 C CA . PHE A 1 79 ? 8.626 7.449 -2.186 1.00 71.38 79 PHE A CA 1
ATOM 637 C C . PHE A 1 79 ? 9.987 8.107 -2.472 1.00 71.38 79 PHE A C 1
ATOM 639 O O . PHE A 1 79 ? 10.227 8.578 -3.582 1.00 71.38 79 PHE A O 1
ATOM 646 N N . VAL A 1 80 ? 10.904 8.082 -1.499 1.00 74.56 80 VAL A N 1
ATOM 647 C CA . VAL A 1 80 ? 12.272 8.609 -1.646 1.00 74.56 80 VAL A CA 1
ATOM 648 C C . VAL A 1 80 ? 13.063 7.817 -2.687 1.00 74.56 80 VAL A C 1
ATOM 650 O O . VAL A 1 80 ? 13.754 8.415 -3.507 1.00 74.56 80 VAL A O 1
ATOM 653 N N . PHE A 1 81 ? 12.938 6.488 -2.696 1.00 72.94 81 PHE A N 1
ATOM 654 C CA . PHE A 1 81 ? 13.594 5.631 -3.684 1.00 72.94 81 PHE A CA 1
ATOM 655 C C . PHE A 1 81 ? 13.150 5.967 -5.114 1.00 72.94 81 PHE A C 1
ATOM 657 O O . PHE A 1 81 ? 13.994 6.157 -5.985 1.00 72.94 81 PHE A O 1
ATOM 664 N N . LEU A 1 82 ? 11.842 6.130 -5.344 1.00 72.31 82 LEU A N 1
ATOM 665 C CA . LEU A 1 82 ? 11.305 6.526 -6.650 1.00 72.31 82 LEU A CA 1
ATOM 666 C C . LEU A 1 82 ? 11.808 7.897 -7.099 1.00 72.31 82 LEU A C 1
ATOM 668 O O . LEU A 1 82 ? 12.179 8.065 -8.258 1.00 72.31 82 LEU A O 1
ATOM 672 N N . PHE A 1 83 ? 11.847 8.860 -6.179 1.00 70.81 83 PHE A N 1
ATOM 673 C CA . PHE A 1 83 ? 12.362 10.196 -6.461 1.00 70.81 83 PHE A CA 1
ATOM 674 C C . PHE A 1 83 ? 13.848 10.151 -6.842 1.00 70.81 83 PHE A C 1
ATOM 676 O O . PHE A 1 83 ? 14.265 10.819 -7.780 1.00 70.81 83 PHE A O 1
ATOM 683 N N . CYS A 1 84 ? 14.630 9.312 -6.160 1.00 70.75 84 CYS A N 1
ATOM 684 C CA . CYS A 1 84 ? 16.055 9.122 -6.413 1.00 70.75 84 CYS A CA 1
ATOM 685 C C . CYS A 1 84 ? 16.319 8.475 -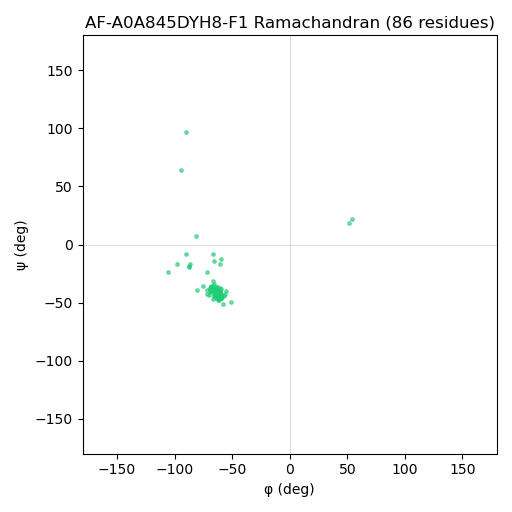7.785 1.00 70.75 84 CYS A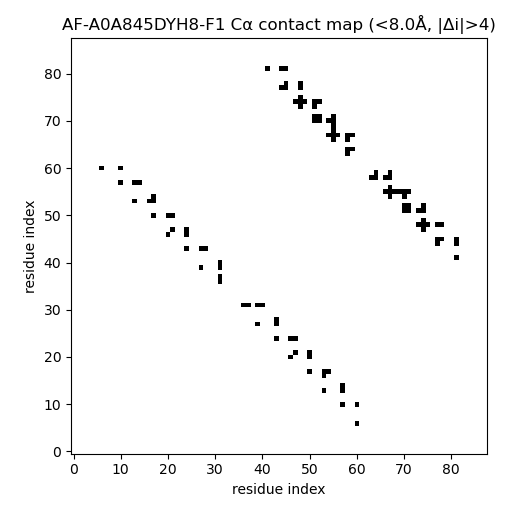 C 1
ATOM 687 O O . CYS A 1 84 ? 17.125 8.986 -8.549 1.00 70.75 84 CYS A O 1
ATOM 689 N N . THR A 1 85 ? 15.606 7.399 -8.138 1.00 67.25 85 THR A N 1
ATOM 690 C CA . THR A 1 85 ? 15.788 6.684 -9.419 1.00 67.25 85 THR A CA 1
ATOM 691 C C . THR A 1 85 ? 15.278 7.455 -10.641 1.00 67.25 85 THR A C 1
ATOM 693 O O . THR A 1 85 ? 15.699 7.161 -11.752 1.00 67.25 85 THR A O 1
ATOM 696 N N . TYR A 1 86 ? 14.343 8.396 -10.473 1.00 65.75 86 TYR A N 1
ATOM 697 C CA . TYR A 1 86 ? 13.746 9.131 -11.598 1.00 65.75 86 TYR A CA 1
ATOM 698 C C . TYR A 1 86 ? 14.382 10.513 -11.845 1.00 65.75 86 T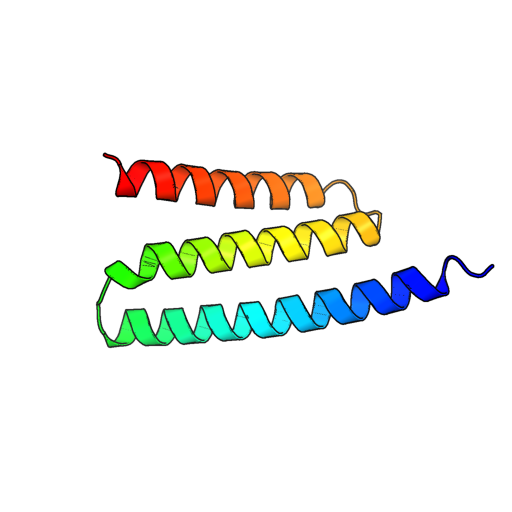YR A C 1
ATOM 700 O O . TYR A 1 86 ? 14.163 11.097 -12.904 1.00 65.75 86 TYR A O 1
ATOM 708 N N . ILE A 1 87 ? 15.134 11.057 -10.878 1.00 63.94 87 ILE A N 1
ATOM 709 C CA . ILE A 1 87 ? 15.797 12.375 -10.975 1.00 63.94 87 ILE A CA 1
ATOM 710 C C . ILE A 1 87 ? 17.318 12.273 -11.177 1.00 63.94 87 ILE A C 1
ATOM 712 O O . ILE A 1 87 ? 17.907 13.222 -11.695 1.00 63.94 87 ILE A O 1
ATOM 716 N N . ILE A 1 88 ? 17.947 11.160 -10.785 1.00 53.88 88 ILE A N 1
ATOM 717 C CA . ILE A 1 88 ? 19.375 10.865 -11.020 1.00 53.88 88 ILE A CA 1
ATOM 718 C C . ILE A 1 88 ? 19.513 10.014 -12.278 1.00 53.88 88 ILE A C 1
ATOM 720 O O . ILE A 1 88 ? 20.409 10.330 -13.091 1.00 53.88 88 ILE A O 1
#

Solvent-accessible surface area (backbone atoms only — not comparable to full-atom values): 4754 Å² total; per-residue (Å²): 129,68,78,66,58,58,56,56,54,50,49,52,52,52,51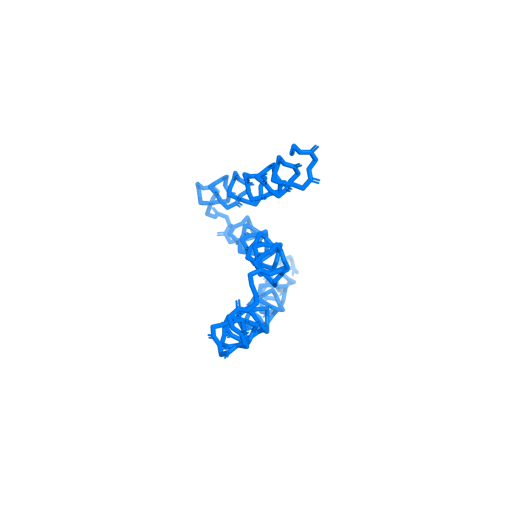,51,51,45,51,54,50,50,54,49,47,53,50,51,50,52,50,30,66,74,66,68,43,69,83,47,48,62,60,46,47,52,50,50,23,49,45,30,42,53,50,18,53,49,27,51,75,68,68,45,64,76,58,22,56,56,23,47,52,49,22,51,49,46,54,51,50,50,53,49,72,74,74,109

Sequence (88 aa):
MEWRSETGLRLRILTIIRFIIGLLVISLSGYGLWTEDFRILPFMLLMIGFLMFVTGMIEIENRRGAYSILHFLTATGVFVFLFCTYII

pLDDT: mean 76.43, std 10.34, range [53.03, 91.94]

Organism: NCBI:txid45668

Radius of gyration: 15.6 Å; Cα contacts (8 Å, |Δi|>4): 59; chains: 1; bounding box: 41×23×44 Å

Mean predicted aligned error: 8.94 Å

Foldseek 3Di:
DPVVVVLVVVLVVLVVVLVVLVVVLVVLVVVCVVVVDCVSVLVSLQSVLVSLQSVLVSCVSVVVNPVSVVSPVSSVVSVVVSVVVVVD